Protein AF-A0A439P1P8-F1 (afdb_monomer_lite)

Radius of gyration: 17.77 Å; chains: 1; bounding box: 44×25×59 Å

Secondary structure (DSSP, 8-state):
---------PPPPHHHHHHHHHHHHHHHHHHHHHHHHTSHHHHHHHHS-HHHHHHHHHHHHHHHHHHHHHH-SS---SHHHHHHHHHHHHHHHHHHHHHHHHHTTSS-TTS-HHHHHHHHHHH-

Foldseek 3Di:
DDDDPPPPPDDDDPVRVVVVLVVLLVVLLVQLVVVVVVVVLLVVLQVDDVVVLVVLVVVQQVVQLVVCPPDNPDPDPDSVVSSVSSVSSLVSNLVSQLVVCVVVVVDDPPDDVSSSCSSSSSSD

Structure (mmCIF, N/CA/C/O backbone):
data_AF-A0A439P1P8-F1
#
_entry.id   AF-A0A439P1P8-F1
#
loop_
_atom_site.group_PDB
_atom_site.id
_atom_site.type_symbol
_atom_site.label_atom_id
_atom_site.label_alt_id
_atom_site.label_comp_id
_atom_site.label_asym_id
_atom_site.label_entity_id
_atom_site.label_seq_id
_atom_site.pdbx_PDB_ins_code
_atom_site.Cartn_x
_atom_site.Cartn_y
_atom_site.Cartn_z
_atom_site.occupancy
_atom_site.B_iso_or_equiv
_atom_site.auth_seq_id
_atom_site.auth_comp_id
_atom_site.auth_asym_id
_atom_site.auth_atom_id
_atom_site.pdbx_PDB_model_num
ATOM 1 N N . MET A 1 1 ? -26.793 -2.497 43.001 1.00 47.56 1 MET A N 1
ATOM 2 C CA . MET A 1 1 ? -26.999 -1.974 41.634 1.00 47.56 1 MET A CA 1
ATOM 3 C C . MET A 1 1 ? -25.840 -1.028 41.347 1.00 47.56 1 MET A C 1
ATOM 5 O O . MET A 1 1 ? -25.868 0.098 41.819 1.00 47.56 1 MET A O 1
ATOM 9 N N . ALA A 1 2 ? -24.750 -1.529 40.758 1.00 51.78 2 ALA A N 1
ATOM 10 C CA . ALA A 1 2 ? -23.565 -0.716 40.474 1.00 51.78 2 ALA A CA 1
ATOM 11 C C . ALA A 1 2 ? -23.816 0.122 39.206 1.00 51.78 2 ALA A C 1
ATOM 13 O O . ALA A 1 2 ? -24.395 -0.417 38.260 1.00 51.78 2 ALA A O 1
ATOM 14 N N . PRO A 1 3 ? -23.440 1.411 39.179 1.00 55.59 3 PRO A N 1
ATOM 15 C CA . PRO A 1 3 ? -23.626 2.249 38.005 1.00 55.59 3 PRO A CA 1
ATOM 16 C C . PRO A 1 3 ? -22.756 1.721 36.862 1.00 55.59 3 PRO A C 1
ATOM 18 O O . PRO A 1 3 ? -21.544 1.568 36.998 1.00 55.59 3 PRO A O 1
ATOM 21 N N . THR A 1 4 ? -23.394 1.412 35.738 1.00 56.06 4 THR A N 1
ATOM 22 C CA . THR A 1 4 ? -22.731 1.028 34.494 1.00 56.06 4 THR A CA 1
ATOM 23 C C . THR A 1 4 ? -21.981 2.248 33.963 1.00 56.06 4 THR A C 1
ATOM 25 O O . THR A 1 4 ? -22.566 3.094 33.289 1.00 56.06 4 THR A O 1
ATOM 28 N N . GLU A 1 5 ? -20.696 2.378 34.299 1.00 56.25 5 GLU A N 1
ATOM 29 C CA . GLU A 1 5 ? -19.809 3.342 33.652 1.00 56.25 5 GLU A CA 1
ATOM 30 C C . GLU A 1 5 ? -19.797 3.046 32.151 1.00 56.25 5 GLU A C 1
ATOM 32 O O . GLU A 1 5 ? -19.261 2.039 31.681 1.00 56.25 5 GLU A O 1
ATOM 37 N N . ILE A 1 6 ? -20.426 3.928 31.379 1.00 58.53 6 ILE A N 1
ATOM 38 C CA . ILE A 1 6 ? -20.286 3.953 29.931 1.00 58.53 6 ILE A CA 1
ATOM 39 C C . ILE A 1 6 ? -18.838 4.370 29.674 1.00 58.53 6 ILE A C 1
ATOM 41 O O . ILE A 1 6 ? -18.511 5.555 29.677 1.00 58.53 6 ILE A O 1
ATOM 45 N N . ILE A 1 7 ? -17.949 3.390 29.501 1.00 58.94 7 ILE A N 1
ATOM 46 C CA . ILE A 1 7 ? -16.564 3.631 29.096 1.00 58.94 7 ILE A CA 1
ATOM 47 C C . ILE A 1 7 ? -16.606 4.199 27.675 1.00 58.94 7 ILE A C 1
ATOM 49 O O . ILE A 1 7 ? -16.592 3.469 26.681 1.00 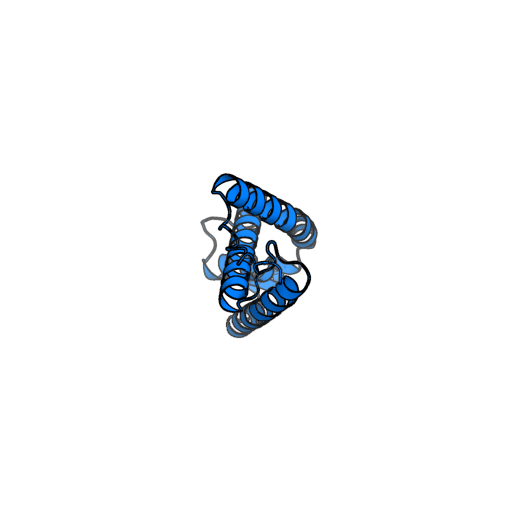58.94 7 ILE A O 1
ATOM 53 N N . VAL A 1 8 ? -16.669 5.525 27.569 1.00 57.84 8 VAL A N 1
ATOM 54 C CA . VAL A 1 8 ? -16.448 6.250 26.318 1.00 57.84 8 VAL A CA 1
ATOM 55 C C . VAL A 1 8 ? -14.977 6.046 25.960 1.00 57.84 8 VAL A C 1
ATOM 57 O O . VAL A 1 8 ? -14.093 6.731 26.474 1.00 57.84 8 VAL A O 1
ATOM 60 N N . ARG A 1 9 ? -14.685 5.039 25.124 1.00 60.06 9 ARG A N 1
ATOM 61 C CA . ARG A 1 9 ? -13.315 4.765 24.671 1.00 60.06 9 ARG A CA 1
ATOM 62 C C . ARG A 1 9 ? -12.779 5.989 23.934 1.00 60.06 9 ARG A C 1
ATOM 64 O O . ARG A 1 9 ? -13.245 6.329 22.849 1.00 60.06 9 ARG A O 1
ATOM 71 N N . ARG A 1 10 ? -11.778 6.639 24.526 1.00 64.94 10 ARG A N 1
ATOM 72 C CA . ARG A 1 10 ? -11.089 7.789 23.938 1.00 64.94 10 ARG A CA 1
ATOM 73 C C . ARG A 1 10 ? -10.405 7.371 22.626 1.00 64.94 10 ARG A C 1
ATOM 75 O O . ARG A 1 10 ? -9.825 6.287 22.527 1.00 64.94 10 ARG A O 1
ATOM 82 N N . GLY A 1 11 ? -10.480 8.230 21.607 1.00 67.81 11 GLY A N 1
ATOM 83 C CA . GLY A 1 11 ? -9.677 8.103 20.386 1.00 67.81 11 GLY A CA 1
ATOM 84 C C . GLY A 1 11 ? -8.171 8.064 20.703 1.00 67.81 11 GLY A C 1
ATOM 85 O O . GLY A 1 11 ? -7.781 8.404 21.821 1.00 67.81 11 GLY A O 1
ATOM 86 N N . PRO A 1 12 ? -7.315 7.615 19.767 1.00 69.88 12 PRO A N 1
ATOM 87 C CA . PRO A 1 12 ? -5.880 7.537 20.018 1.00 69.88 12 PRO A CA 1
ATOM 88 C C . PRO A 1 12 ? -5.350 8.953 20.169 1.00 69.88 12 PRO A C 1
ATOM 90 O O . PRO A 1 12 ? -5.773 9.862 19.452 1.00 69.88 12 PRO A O 1
ATOM 93 N N . THR A 1 13 ? -4.394 9.146 21.065 1.00 86.75 13 THR A N 1
ATOM 94 C CA . THR A 1 13 ? -3.598 10.371 21.037 1.00 86.75 13 THR A CA 1
ATOM 95 C C . THR A 1 13 ? -2.794 10.426 19.730 1.00 86.75 13 THR A C 1
ATOM 97 O O . THR A 1 13 ? -2.435 9.377 19.182 1.00 86.75 13 THR A O 1
ATOM 100 N N . PRO A 1 14 ? -2.440 11.625 19.228 1.00 86.56 14 PRO A N 1
ATOM 101 C CA . PRO A 1 14 ? -1.603 11.748 18.034 1.00 86.56 14 PRO A CA 1
ATOM 102 C C . PRO A 1 14 ? -0.305 10.937 18.141 1.00 86.56 14 PRO A C 1
ATOM 104 O O . PRO A 1 14 ? 0.111 10.289 17.186 1.00 86.56 14 PRO A O 1
ATOM 107 N N . ARG A 1 15 ? 0.301 10.898 19.334 1.00 89.31 15 ARG A N 1
ATOM 108 C CA . ARG A 1 15 ? 1.516 10.121 19.604 1.00 89.31 15 ARG A CA 1
ATOM 109 C C . ARG A 1 15 ? 1.299 8.615 19.439 1.00 89.31 15 ARG A C 1
ATOM 111 O O . ARG A 1 15 ? 2.117 7.954 18.808 1.00 89.31 15 ARG A O 1
ATOM 118 N N . GLU A 1 16 ? 0.221 8.068 19.997 1.00 85.38 16 GLU A N 1
ATOM 119 C CA . GLU A 1 16 ? -0.106 6.640 19.856 1.00 85.38 16 GLU A CA 1
ATOM 120 C C . GLU A 1 16 ? -0.390 6.266 18.403 1.00 85.38 16 GLU A C 1
ATOM 122 O O . GLU A 1 16 ? 0.033 5.202 17.956 1.00 85.38 16 GLU A O 1
ATOM 127 N N . PHE A 1 17 ? -1.054 7.155 17.658 1.00 83.88 17 PHE A N 1
ATOM 128 C CA . PHE A 1 17 ? -1.297 6.963 16.233 1.00 83.88 17 PHE A CA 1
ATOM 129 C C . PHE A 1 17 ? 0.015 6.874 15.443 1.00 83.88 17 PHE A C 1
ATOM 131 O O . PHE A 1 17 ? 0.219 5.898 14.725 1.00 83.88 17 PHE A O 1
ATOM 138 N N . TRP A 1 18 ? 0.940 7.825 15.624 1.00 87.25 18 TRP A N 1
ATOM 139 C CA . TRP A 1 18 ? 2.238 7.810 14.933 1.00 87.25 18 TRP A CA 1
ATOM 140 C C . TRP A 1 18 ? 3.098 6.596 15.294 1.00 87.25 18 TRP A C 1
ATOM 142 O O . TRP A 1 18 ? 3.729 6.007 14.418 1.00 87.25 18 TRP A O 1
ATOM 152 N N . ILE A 1 19 ? 3.095 6.174 16.563 1.00 90.12 19 ILE A N 1
ATOM 153 C CA . ILE A 1 19 ? 3.788 4.947 16.987 1.00 90.12 19 ILE A CA 1
ATOM 154 C C . ILE A 1 19 ? 3.155 3.717 16.323 1.00 90.12 19 ILE A C 1
ATOM 156 O O . ILE A 1 19 ? 3.875 2.839 15.844 1.00 90.12 19 ILE A O 1
ATOM 160 N N . GLY A 1 20 ? 1.821 3.649 16.272 1.00 87.06 20 GLY A N 1
ATOM 161 C CA . GLY A 1 20 ? 1.096 2.588 15.573 1.00 87.06 20 GLY A CA 1
ATOM 162 C C . GLY A 1 20 ? 1.437 2.542 14.084 1.00 87.06 20 GLY A C 1
ATOM 163 O O . GLY A 1 20 ? 1.745 1.473 13.562 1.00 87.06 20 GLY A O 1
ATOM 164 N N . LEU A 1 21 ? 1.481 3.706 13.434 1.00 88.00 21 LEU A N 1
ATOM 165 C CA . LEU A 1 21 ? 1.847 3.845 12.027 1.00 88.00 21 LEU A CA 1
ATOM 166 C C . LEU A 1 21 ? 3.282 3.374 11.760 1.00 88.00 21 LEU A C 1
ATOM 168 O O . LEU A 1 21 ? 3.511 2.602 10.833 1.00 88.00 21 LEU A O 1
ATOM 172 N N . GLY A 1 22 ? 4.238 3.772 12.605 1.00 91.44 22 GLY A N 1
ATOM 173 C CA . GLY A 1 22 ? 5.629 3.325 12.497 1.00 91.44 22 GLY A CA 1
ATOM 174 C C . GLY A 1 22 ? 5.774 1.809 12.656 1.00 91.44 22 GLY A C 1
ATOM 175 O O . GLY A 1 22 ? 6.513 1.172 11.907 1.00 91.44 22 GLY A O 1
ATOM 176 N N . ARG A 1 23 ? 5.017 1.202 13.579 1.00 90.38 23 ARG A N 1
ATOM 177 C CA . ARG A 1 23 ? 4.978 -0.261 13.748 1.00 90.38 23 ARG A CA 1
ATOM 178 C C . ARG A 1 23 ? 4.355 -0.965 12.545 1.00 90.38 23 ARG A C 1
ATOM 180 O O . ARG A 1 23 ? 4.867 -2.002 12.138 1.00 90.38 23 ARG A O 1
ATOM 187 N N . ALA A 1 24 ? 3.283 -0.409 11.981 1.00 89.00 24 ALA A N 1
ATOM 188 C CA . ALA A 1 24 ? 2.658 -0.938 10.772 1.00 89.00 24 ALA A CA 1
ATOM 189 C C . ALA A 1 24 ? 3.634 -0.902 9.587 1.00 89.00 24 ALA A C 1
ATOM 191 O O . ALA A 1 24 ? 3.784 -1.898 8.888 1.00 89.00 24 ALA A O 1
ATOM 192 N N . PHE A 1 25 ? 4.355 0.208 9.418 1.00 90.50 25 PHE A N 1
ATOM 193 C CA . PHE A 1 25 ? 5.366 0.360 8.374 1.00 90.50 25 PHE A CA 1
ATOM 194 C C . PHE A 1 25 ? 6.527 -0.627 8.544 1.00 90.50 25 PHE A C 1
ATOM 196 O O . PHE A 1 25 ? 6.889 -1.321 7.598 1.00 90.50 25 PHE A O 1
ATOM 203 N N . ALA A 1 26 ? 7.067 -0.758 9.759 1.00 91.81 26 ALA A N 1
ATOM 204 C CA . ALA A 1 26 ? 8.117 -1.734 10.049 1.00 91.81 26 ALA A CA 1
ATOM 205 C C . ALA A 1 26 ? 7.650 -3.177 9.793 1.00 91.81 26 ALA A C 1
ATOM 207 O O . ALA A 1 26 ? 8.380 -3.963 9.195 1.00 91.81 26 ALA A O 1
ATOM 208 N N . GLY A 1 27 ? 6.419 -3.513 10.193 1.00 90.06 27 GLY A N 1
ATOM 209 C CA . GLY A 1 27 ? 5.808 -4.807 9.895 1.00 90.06 27 GLY A CA 1
ATOM 210 C C . GLY A 1 27 ? 5.680 -5.053 8.392 1.00 90.06 27 GLY A C 1
ATOM 211 O O . GLY A 1 27 ? 6.080 -6.111 7.917 1.00 90.06 27 GLY A O 1
ATOM 212 N N . ALA A 1 28 ? 5.202 -4.060 7.637 1.00 90.62 28 ALA A N 1
ATOM 213 C CA . ALA A 1 28 ? 5.109 -4.142 6.182 1.00 90.62 28 ALA A CA 1
ATOM 214 C C . ALA A 1 28 ? 6.481 -4.405 5.543 1.00 90.62 28 ALA A C 1
ATOM 216 O O . ALA A 1 28 ? 6.589 -5.278 4.690 1.00 90.62 28 ALA A O 1
ATOM 217 N N . LEU A 1 29 ? 7.544 -3.733 5.999 1.00 90.62 29 LEU A N 1
ATOM 218 C CA . LEU A 1 29 ? 8.904 -3.960 5.498 1.00 90.62 29 LEU A CA 1
ATOM 219 C C . LEU A 1 29 ? 9.419 -5.381 5.761 1.00 90.62 29 LEU A C 1
ATOM 221 O O . LEU A 1 29 ? 10.047 -5.962 4.877 1.00 90.62 29 LEU A O 1
ATOM 225 N N . ILE A 1 30 ? 9.136 -5.952 6.938 1.00 91.00 30 ILE A N 1
ATOM 226 C CA . ILE A 1 30 ? 9.559 -7.320 7.289 1.00 91.00 30 ILE A CA 1
ATOM 227 C C . ILE A 1 30 ? 9.005 -8.346 6.292 1.00 91.00 30 ILE A C 1
ATOM 229 O O . ILE A 1 30 ? 9.696 -9.311 5.978 1.00 91.00 30 ILE A O 1
ATOM 233 N N . PHE A 1 31 ? 7.794 -8.135 5.771 1.00 84.62 31 PHE A N 1
ATOM 234 C CA . PHE A 1 31 ? 7.202 -9.012 4.756 1.00 84.62 31 PHE A CA 1
ATOM 235 C C . PHE A 1 31 ? 7.553 -8.596 3.325 1.00 84.62 31 PHE A C 1
ATOM 237 O O . PHE A 1 31 ? 7.789 -9.456 2.478 1.00 84.62 31 PHE A O 1
ATOM 244 N N . ALA A 1 32 ? 7.625 -7.294 3.048 1.00 85.94 32 ALA A N 1
ATOM 245 C CA . ALA A 1 32 ? 7.865 -6.781 1.706 1.00 85.94 32 ALA A CA 1
ATOM 246 C C . ALA A 1 32 ? 9.286 -7.073 1.215 1.00 85.94 32 ALA A C 1
ATOM 248 O O . ALA A 1 32 ? 9.456 -7.456 0.063 1.00 85.94 32 ALA A O 1
ATOM 249 N N . VAL A 1 33 ? 10.307 -6.940 2.070 1.00 87.69 33 VAL A N 1
ATOM 250 C CA . VAL A 1 33 ? 11.710 -7.128 1.659 1.00 87.69 33 VAL A CA 1
ATOM 251 C C . VAL A 1 33 ? 12.003 -8.570 1.219 1.00 87.69 33 VAL A C 1
ATOM 253 O O . VAL A 1 33 ? 12.559 -8.742 0.139 1.00 87.69 33 VAL A O 1
ATOM 256 N N . PRO A 1 34 ? 11.610 -9.630 1.949 1.00 86.56 34 PRO A N 1
ATOM 257 C CA . PRO A 1 34 ? 11.799 -10.997 1.463 1.00 86.56 34 PRO A CA 1
ATOM 258 C C . PRO A 1 34 ? 11.070 -11.270 0.143 1.00 86.56 34 PRO A C 1
ATOM 260 O O . PRO A 1 34 ? 11.634 -11.899 -0.745 1.00 86.56 34 PRO A O 1
ATOM 263 N N . VAL A 1 35 ? 9.839 -10.766 -0.006 1.00 85.50 35 VAL A N 1
ATOM 264 C CA . VAL A 1 35 ? 9.047 -10.920 -1.239 1.00 85.50 35 VAL A CA 1
ATOM 265 C C . VAL A 1 35 ? 9.684 -10.168 -2.408 1.00 85.50 35 VAL A C 1
ATOM 267 O O . VAL A 1 35 ? 9.701 -10.671 -3.525 1.00 85.50 35 VAL A O 1
ATOM 270 N N . LEU A 1 36 ? 10.269 -8.998 -2.158 1.00 86.25 36 LEU A N 1
ATOM 271 C CA . LEU A 1 36 ? 11.028 -8.247 -3.153 1.00 86.25 36 LEU A CA 1
ATOM 272 C C . LEU A 1 36 ? 12.183 -9.073 -3.730 1.00 86.25 36 LEU A C 1
ATOM 274 O O . LEU A 1 36 ? 12.409 -9.075 -4.942 1.00 86.25 36 LEU A O 1
ATOM 278 N N . MET A 1 37 ? 12.914 -9.763 -2.848 1.00 84.44 37 MET A N 1
ATOM 279 C CA . MET A 1 37 ? 14.112 -10.524 -3.205 1.00 84.44 37 MET A CA 1
ATOM 280 C C . MET A 1 37 ? 13.814 -11.737 -4.086 1.00 84.44 37 MET A C 1
ATOM 282 O O . MET A 1 37 ? 14.732 -12.250 -4.720 1.00 84.44 37 MET A O 1
ATOM 286 N N . THR A 1 38 ? 12.560 -12.196 -4.157 1.00 88.50 38 THR A N 1
ATOM 287 C CA . THR A 1 38 ? 12.209 -13.337 -5.009 1.00 88.50 38 THR A CA 1
ATOM 288 C C . THR A 1 38 ? 12.032 -12.965 -6.474 1.00 88.50 38 THR A C 1
ATOM 290 O O . THR A 1 38 ? 11.961 -13.871 -7.290 1.00 88.50 38 THR A O 1
ATOM 293 N N . MET A 1 39 ? 11.986 -11.675 -6.834 1.00 82.62 39 MET A N 1
ATOM 294 C CA . MET A 1 39 ? 11.752 -11.168 -8.202 1.00 82.62 39 MET A CA 1
ATOM 295 C C . MET A 1 39 ? 10.356 -11.469 -8.781 1.00 82.62 39 MET A C 1
ATOM 297 O O . MET A 1 39 ? 9.810 -10.654 -9.523 1.00 82.62 39 MET A O 1
ATOM 301 N N . GLU A 1 40 ? 9.746 -12.593 -8.407 1.00 83.62 40 GLU A N 1
ATOM 302 C CA . GLU A 1 40 ? 8.477 -13.097 -8.937 1.00 83.62 40 GLU A CA 1
ATOM 303 C C . GLU A 1 40 ? 7.322 -12.108 -8.755 1.00 83.62 40 GLU A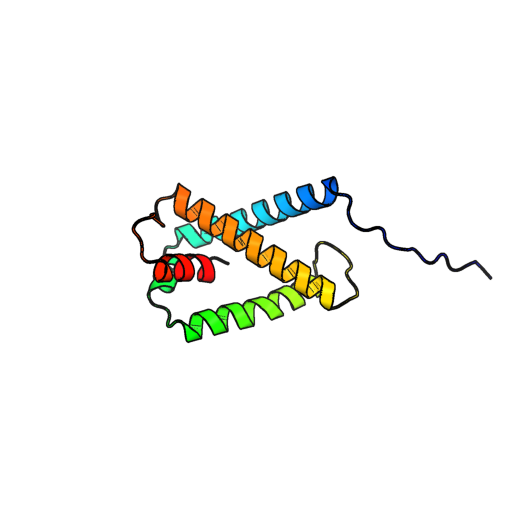 C 1
ATOM 305 O O . GLU A 1 40 ? 6.584 -11.817 -9.695 1.00 83.62 40 GLU A O 1
ATOM 310 N N . ALA A 1 41 ? 7.176 -11.542 -7.554 1.00 81.06 41 ALA A N 1
ATOM 311 C CA . ALA A 1 41 ? 6.039 -10.687 -7.219 1.00 81.06 41 ALA A CA 1
ATOM 312 C C . ALA A 1 41 ? 6.006 -9.408 -8.070 1.00 81.06 41 ALA A C 1
ATOM 314 O O . ALA A 1 41 ? 4.985 -9.062 -8.669 1.00 81.06 41 ALA A O 1
ATOM 315 N N . TRP A 1 42 ? 7.135 -8.714 -8.188 1.00 81.50 42 TRP A N 1
ATOM 316 C CA . TRP A 1 42 ? 7.178 -7.469 -8.946 1.00 81.50 42 TRP A CA 1
ATOM 317 C C . TRP A 1 42 ? 7.301 -7.697 -10.458 1.00 81.50 42 TRP A C 1
ATOM 319 O O . TRP A 1 42 ? 6.782 -6.891 -11.231 1.00 81.50 42 TRP A O 1
ATOM 329 N N . ALA A 1 43 ? 7.896 -8.805 -10.911 1.00 80.94 43 ALA A N 1
ATOM 330 C CA . ALA A 1 43 ? 7.902 -9.167 -12.332 1.00 80.94 43 ALA A CA 1
ATOM 331 C C . ALA A 1 43 ? 6.487 -9.514 -12.840 1.00 80.94 43 ALA A C 1
ATOM 333 O O . ALA A 1 43 ? 6.096 -9.121 -13.949 1.00 80.94 43 ALA A O 1
ATOM 334 N N . LEU A 1 44 ? 5.682 -10.186 -12.006 1.00 78.94 44 LEU A N 1
ATOM 335 C CA . LEU A 1 44 ? 4.267 -10.461 -12.276 1.00 78.94 44 LEU A CA 1
ATOM 336 C C . LEU A 1 44 ? 3.433 -9.179 -12.375 1.00 78.94 44 LEU A C 1
ATOM 338 O O . LEU A 1 44 ? 2.531 -9.103 -13.212 1.00 78.94 44 LEU A O 1
ATOM 342 N N . GLY A 1 45 ? 3.763 -8.151 -11.587 1.00 73.50 45 GLY A N 1
ATOM 343 C CA . GLY A 1 45 ? 3.085 -6.851 -11.612 1.00 73.50 45 GLY A CA 1
ATOM 344 C C . GLY A 1 45 ? 3.042 -6.189 -12.996 1.00 73.50 45 GLY A C 1
ATOM 345 O O . GLY A 1 45 ? 2.063 -5.521 -13.324 1.00 73.50 45 GLY A O 1
ATOM 346 N N . PHE A 1 46 ? 4.045 -6.425 -13.848 1.00 71.25 46 PHE A N 1
ATOM 347 C CA . PHE A 1 46 ? 4.066 -5.921 -15.227 1.00 71.25 46 PHE A CA 1
ATOM 348 C C . PHE A 1 46 ? 3.140 -6.708 -16.176 1.00 71.25 46 PHE A C 1
ATOM 350 O O . PHE A 1 46 ? 2.455 -6.125 -17.027 1.00 71.25 46 PHE A O 1
ATOM 357 N N . HIS A 1 47 ? 3.099 -8.032 -16.009 1.00 76.44 47 HIS A N 1
ATOM 358 C CA . HIS A 1 47 ? 2.414 -8.965 -16.909 1.00 76.44 47 HIS A CA 1
ATOM 359 C C . HIS A 1 47 ? 0.923 -9.142 -16.593 1.00 76.44 47 HIS A C 1
ATOM 361 O O . HIS A 1 47 ? 0.160 -9.642 -17.424 1.00 76.44 47 HIS A O 1
ATOM 367 N N . LEU A 1 48 ? 0.479 -8.741 -15.400 1.00 76.94 48 LEU A N 1
ATOM 368 C CA . LEU A 1 48 ? -0.911 -8.896 -14.993 1.00 76.94 48 LEU A CA 1
ATOM 369 C C . LEU A 1 48 ? -1.853 -7.960 -15.767 1.00 76.94 48 LEU A C 1
ATOM 371 O O . LEU A 1 48 ? -1.641 -6.753 -15.913 1.00 76.94 48 LEU A O 1
ATOM 375 N N . HIS A 1 49 ? -2.956 -8.538 -16.245 1.00 82.88 49 HIS A N 1
ATOM 376 C CA . HIS A 1 49 ? -4.043 -7.782 -16.855 1.00 82.88 49 HIS A CA 1
ATOM 377 C C . HIS A 1 49 ? -4.689 -6.848 -15.808 1.00 82.88 49 HIS A C 1
ATOM 379 O O . HIS A 1 49 ? -4.968 -7.316 -14.699 1.00 82.88 49 HIS A O 1
ATOM 385 N N . PRO A 1 50 ? -5.008 -5.577 -16.130 1.00 80.38 50 PRO A N 1
ATOM 386 C CA . PRO A 1 50 ? -5.518 -4.600 -15.157 1.00 80.38 50 PRO A CA 1
ATOM 387 C C . PRO A 1 50 ? -6.748 -5.074 -14.374 1.00 80.38 50 PRO A C 1
ATOM 389 O O . PRO A 1 50 ? -6.857 -4.828 -13.178 1.00 80.38 50 PRO A O 1
ATOM 392 N N . LEU A 1 51 ? -7.644 -5.824 -15.025 1.00 84.69 51 LEU A N 1
ATOM 393 C CA . LEU A 1 51 ? -8.826 -6.400 -14.376 1.00 84.69 51 LEU A CA 1
ATOM 394 C C . LEU A 1 51 ? -8.460 -7.402 -13.267 1.00 84.69 51 LEU A C 1
ATOM 396 O O . LEU A 1 51 ? -9.114 -7.448 -12.231 1.00 84.69 51 LEU A O 1
ATOM 400 N N . ARG A 1 52 ? -7.405 -8.201 -13.474 1.00 85.50 52 ARG A N 1
ATOM 401 C CA . ARG A 1 52 ? -6.934 -9.175 -12.480 1.00 85.50 52 ARG A CA 1
ATOM 402 C C . ARG A 1 52 ? -6.282 -8.471 -11.299 1.00 85.50 52 ARG A C 1
ATOM 404 O O . ARG A 1 52 ? -6.498 -8.888 -10.171 1.00 85.50 52 ARG A O 1
ATOM 411 N N . LEU A 1 53 ? -5.552 -7.385 -11.555 1.00 83.94 53 LEU A N 1
ATOM 412 C CA . LEU A 1 53 ? -4.975 -6.549 -10.503 1.00 83.94 53 LEU A CA 1
ATOM 413 C C . LEU A 1 53 ? -6.065 -5.863 -9.667 1.00 83.94 53 LEU A C 1
ATOM 415 O O . LEU A 1 53 ? -6.004 -5.867 -8.441 1.00 83.94 53 LEU A O 1
ATOM 419 N N . ALA A 1 54 ? -7.099 -5.330 -10.324 1.00 84.06 54 ALA A N 1
ATOM 420 C CA . ALA A 1 54 ? -8.249 -4.746 -9.642 1.00 84.06 54 ALA A CA 1
ATOM 421 C C . ALA A 1 54 ? -8.986 -5.790 -8.789 1.00 84.06 54 ALA A C 1
ATOM 423 O O . ALA A 1 54 ? -9.328 -5.508 -7.644 1.00 84.06 54 ALA A O 1
ATOM 424 N N . LEU A 1 55 ? -9.179 -7.006 -9.314 1.00 88.81 55 LEU A N 1
ATOM 425 C CA . LEU A 1 55 ? -9.775 -8.110 -8.564 1.00 88.81 55 LEU A CA 1
ATOM 426 C C . LEU A 1 55 ? -8.900 -8.532 -7.376 1.00 88.81 55 LEU A C 1
ATOM 428 O O . LEU A 1 55 ? -9.430 -8.753 -6.294 1.00 88.81 55 LEU A O 1
ATOM 432 N N . PHE A 1 56 ? -7.580 -8.609 -7.562 1.00 86.62 56 PHE A N 1
ATOM 433 C CA . PHE A 1 56 ? -6.629 -8.915 -6.494 1.00 86.62 56 PHE A CA 1
ATOM 434 C C . PHE A 1 56 ? -6.777 -7.922 -5.337 1.00 86.62 56 PHE A C 1
ATOM 436 O O . PHE A 1 56 ? -7.083 -8.331 -4.222 1.00 86.62 56 PHE A O 1
ATOM 443 N N . LEU A 1 57 ? -6.715 -6.616 -5.619 1.00 85.00 57 LEU A N 1
ATOM 444 C CA . LEU A 1 57 ? -6.924 -5.573 -4.608 1.00 85.00 57 LEU A CA 1
ATOM 445 C C . LEU A 1 57 ? -8.326 -5.637 -3.978 1.00 85.00 57 LEU A C 1
ATOM 447 O O . LEU A 1 57 ? -8.474 -5.466 -2.765 1.00 85.00 57 LEU A O 1
ATOM 451 N N . ALA A 1 58 ? -9.354 -5.920 -4.784 1.00 88.00 58 ALA A N 1
ATOM 452 C CA . ALA A 1 58 ? -10.728 -6.068 -4.310 1.00 88.00 58 ALA A CA 1
ATOM 453 C C . ALA A 1 58 ? -10.917 -7.272 -3.374 1.00 88.00 58 ALA A C 1
ATOM 455 O O . ALA A 1 58 ? -11.823 -7.235 -2.547 1.00 88.00 58 ALA A O 1
ATOM 456 N N . VAL A 1 59 ? -10.080 -8.310 -3.475 1.00 89.75 59 VAL A N 1
ATOM 457 C CA . VAL A 1 59 ? -10.060 -9.473 -2.569 1.00 89.75 59 VAL A CA 1
ATOM 458 C C . VAL A 1 59 ? -9.163 -9.222 -1.351 1.00 89.75 59 VAL A C 1
ATOM 460 O O . VAL A 1 59 ? -9.509 -9.625 -0.238 1.00 89.75 59 VAL A O 1
ATOM 463 N N . THR A 1 60 ? -8.059 -8.493 -1.516 1.00 85.62 60 THR A N 1
ATOM 464 C CA . THR A 1 60 ? -7.162 -8.102 -0.417 1.00 85.62 60 THR A CA 1
ATOM 465 C C . THR A 1 60 ? -7.889 -7.252 0.628 1.00 85.62 60 THR A C 1
ATOM 467 O O . THR A 1 60 ? -7.760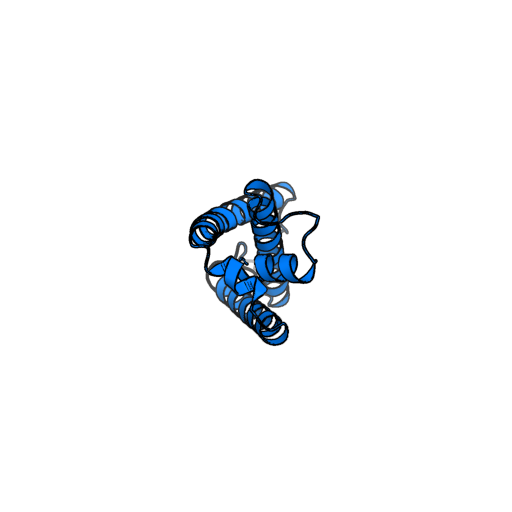 -7.497 1.828 1.00 85.62 60 THR A O 1
ATOM 470 N N . LEU A 1 61 ? -8.735 -6.311 0.195 1.00 85.12 61 LEU A N 1
ATOM 471 C CA . LEU A 1 61 ? -9.545 -5.466 1.083 1.00 85.12 61 LEU A CA 1
ATOM 472 C C . LEU A 1 61 ? -10.421 -6.250 2.089 1.00 85.12 61 LEU A C 1
ATOM 474 O O . LEU A 1 61 ? -10.253 -6.052 3.295 1.00 85.12 61 LEU A O 1
ATOM 478 N N . PRO A 1 62 ? -11.347 -7.137 1.673 1.00 85.44 62 PRO A N 1
ATOM 479 C CA . PRO A 1 62 ? -12.164 -7.913 2.602 1.00 85.44 62 PRO A CA 1
ATOM 480 C C . PRO A 1 62 ? -11.322 -8.868 3.451 1.00 85.44 62 PRO A C 1
ATOM 482 O O . PRO A 1 62 ? -11.662 -9.088 4.613 1.00 85.44 62 PRO A O 1
ATOM 485 N N . MET A 1 63 ? -10.206 -9.383 2.923 1.00 85.81 63 MET A N 1
ATOM 486 C CA . MET A 1 63 ? -9.279 -10.207 3.698 1.00 85.81 63 MET A CA 1
ATOM 487 C C . MET A 1 63 ? -8.634 -9.419 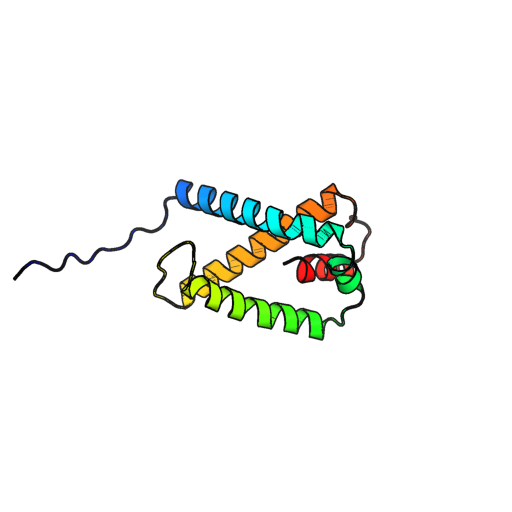4.847 1.00 85.81 63 MET A C 1
ATOM 489 O O . MET A 1 63 ? -8.620 -9.903 5.978 1.00 85.81 63 MET A O 1
ATOM 493 N N . LEU A 1 64 ? -8.194 -8.181 4.608 1.00 82.88 64 LEU A N 1
ATOM 494 C CA . LEU A 1 64 ? -7.687 -7.276 5.649 1.00 82.88 64 LEU A CA 1
ATOM 495 C C . LEU A 1 64 ? -8.764 -6.907 6.672 1.00 82.88 64 LEU A C 1
ATOM 497 O O . LEU A 1 64 ? -8.511 -6.933 7.877 1.00 82.88 64 LEU A O 1
ATOM 501 N N . VAL A 1 65 ? -9.982 -6.605 6.215 1.00 80.88 65 VAL A N 1
ATOM 502 C CA . VAL A 1 65 ? -11.119 -6.319 7.108 1.00 80.88 65 VAL A CA 1
ATOM 503 C C . VAL A 1 65 ? -11.432 -7.527 7.998 1.00 80.88 65 VAL A C 1
ATOM 505 O O . VAL A 1 65 ? -11.710 -7.360 9.191 1.00 80.88 65 VAL A O 1
ATOM 508 N N . LEU A 1 66 ? -11.353 -8.744 7.449 1.00 81.25 66 LEU A N 1
ATOM 509 C CA . LEU A 1 66 ? -11.519 -9.980 8.208 1.00 81.25 66 LEU A CA 1
ATOM 510 C C . LEU A 1 66 ? -10.358 -10.196 9.182 1.00 81.25 66 LEU A C 1
ATOM 512 O O . LEU A 1 66 ? -10.603 -10.536 10.335 1.00 81.25 66 LEU A O 1
ATOM 516 N N . LEU A 1 67 ? -9.114 -9.953 8.771 1.00 79.62 67 LEU A N 1
ATOM 517 C CA . LEU A 1 67 ? -7.940 -10.115 9.630 1.00 79.62 67 LEU A CA 1
ATOM 518 C C . LEU A 1 67 ? -7.964 -9.142 10.819 1.00 79.62 67 LEU A C 1
ATOM 520 O O . LEU A 1 67 ? -7.657 -9.527 11.950 1.00 79.62 67 LEU A O 1
ATOM 524 N N . HIS A 1 68 ? -8.444 -7.913 10.607 1.00 73.88 68 HIS A N 1
ATOM 525 C CA . HIS A 1 68 ? -8.667 -6.945 11.683 1.00 73.88 68 HIS A CA 1
ATOM 526 C C . HIS A 1 68 ? -9.687 -7.411 12.728 1.00 73.88 68 HIS A C 1
ATOM 528 O O . HIS A 1 68 ? -9.593 -6.997 13.883 1.00 73.88 68 HIS A O 1
ATOM 534 N N . LYS A 1 69 ? -10.611 -8.319 12.380 1.00 68.12 69 LYS A N 1
ATOM 535 C CA . LYS A 1 69 ? -11.503 -8.959 13.363 1.00 68.12 69 LYS A CA 1
ATOM 536 C C . LYS A 1 69 ? -10.724 -9.777 14.401 1.00 68.12 69 LYS A C 1
ATOM 538 O O . LYS A 1 69 ? -11.193 -9.892 15.530 1.00 68.12 69 LYS A O 1
ATOM 543 N N . TYR A 1 70 ? -9.573 -10.339 14.026 1.00 67.31 70 TYR A N 1
ATOM 544 C CA . TYR A 1 70 ? -8.790 -11.249 14.866 1.00 67.31 70 TYR A CA 1
ATOM 545 C C . TYR A 1 70 ? -7.567 -10.589 15.518 1.00 67.31 70 TYR A C 1
ATOM 547 O O . TYR A 1 70 ? -7.157 -11.031 16.587 1.00 67.31 70 TYR A O 1
ATOM 555 N N . GLY A 1 71 ? -6.999 -9.532 14.922 1.00 61.81 71 GLY A N 1
ATOM 556 C CA . GLY A 1 71 ? -5.735 -8.947 15.397 1.00 61.81 71 GLY A CA 1
ATOM 557 C C . GLY A 1 71 ? -5.551 -7.445 15.164 1.00 61.81 71 GLY A C 1
ATOM 558 O O . GLY A 1 71 ? -4.415 -6.984 15.119 1.00 61.81 71 GLY A O 1
ATOM 559 N N . GLY A 1 72 ? -6.627 -6.673 14.971 1.00 59.66 72 GLY A N 1
ATOM 560 C CA . GLY A 1 72 ? -6.520 -5.239 14.676 1.00 59.66 72 GLY A CA 1
ATOM 561 C C . GLY A 1 72 ? -5.925 -4.379 15.794 1.00 59.66 72 GLY A C 1
ATOM 562 O O . GLY A 1 72 ? -6.062 -4.675 16.979 1.00 59.66 72 GLY A O 1
ATOM 563 N N . PHE A 1 73 ? -5.302 -3.260 15.392 1.00 53.84 73 PHE A N 1
ATOM 564 C CA . PHE A 1 73 ? -4.648 -2.255 16.251 1.00 53.84 73 PHE A CA 1
ATOM 565 C C . PHE A 1 73 ? -5.558 -1.678 17.355 1.00 53.84 73 PHE A C 1
ATOM 567 O O . PHE A 1 73 ? -5.074 -1.060 18.306 1.00 53.84 73 PHE A O 1
ATOM 574 N N . ARG A 1 74 ? -6.877 -1.878 17.237 1.00 54.59 74 ARG A N 1
ATOM 575 C CA . ARG A 1 74 ? -7.923 -1.505 18.193 1.00 54.59 74 ARG A CA 1
ATOM 576 C C . ARG A 1 74 ? -8.967 -2.619 18.281 1.00 54.59 74 ARG A C 1
ATOM 578 O O . ARG A 1 74 ? -9.267 -3.279 17.294 1.00 54.59 74 ARG A O 1
ATOM 585 N N . GLN A 1 75 ? -9.602 -2.770 19.447 1.00 54.22 75 GLN A N 1
ATOM 586 C CA . GLN A 1 75 ? -10.883 -3.482 19.559 1.00 54.22 75 GLN A CA 1
ATOM 587 C C . GLN A 1 75 ? -11.986 -2.607 18.948 1.00 54.22 75 GLN A C 1
ATOM 589 O O . GLN A 1 75 ? -12.759 -1.962 19.658 1.00 54.22 75 GLN A O 1
ATOM 594 N N . THR A 1 76 ? -12.010 -2.513 17.621 1.00 55.66 76 THR A N 1
ATOM 595 C CA . THR A 1 76 ? -12.999 -1.730 16.881 1.00 55.66 76 THR A CA 1
ATOM 596 C C . THR A 1 76 ? -14.233 -2.587 16.622 1.00 55.66 76 THR A C 1
ATOM 598 O O . THR A 1 76 ? -14.189 -3.636 15.965 1.00 55.66 76 THR A O 1
ATOM 601 N N . VAL A 1 77 ? -15.348 -2.166 17.223 1.00 57.25 77 VAL A N 1
ATOM 602 C CA . VAL A 1 77 ? -16.632 -2.883 17.186 1.00 57.25 77 VAL A CA 1
ATOM 603 C C . VAL A 1 77 ? -17.389 -2.570 15.890 1.00 57.25 77 VAL A C 1
ATOM 605 O O . VAL A 1 77 ? -18.086 -3.432 15.361 1.00 57.25 77 VAL A O 1
ATOM 608 N N . ALA A 1 78 ? -17.204 -1.365 15.339 1.00 73.50 78 ALA A N 1
ATOM 609 C CA . ALA A 1 78 ? -17.884 -0.907 14.136 1.00 73.50 78 ALA A CA 1
ATOM 610 C C . ALA A 1 78 ? -17.156 -1.339 12.852 1.00 73.50 78 ALA A C 1
ATOM 612 O O . ALA A 1 78 ? -15.941 -1.192 12.714 1.00 73.50 78 ALA A O 1
ATOM 613 N N . LEU A 1 79 ? -17.926 -1.819 11.871 1.00 73.31 79 LEU A N 1
ATOM 614 C CA . LEU A 1 79 ? -17.419 -2.235 10.559 1.00 73.31 79 LEU A CA 1
ATOM 615 C C . LEU A 1 79 ? -16.704 -1.091 9.818 1.00 73.31 79 LEU A C 1
ATOM 617 O O . LEU A 1 79 ? -15.681 -1.320 9.180 1.00 73.31 79 LEU A O 1
ATOM 621 N N . ARG A 1 80 ? -17.210 0.143 9.944 1.00 76.38 80 ARG A N 1
ATOM 622 C CA . ARG A 1 80 ? -16.635 1.340 9.311 1.00 76.38 80 ARG A CA 1
ATOM 623 C C . ARG A 1 80 ? -15.187 1.583 9.731 1.00 76.38 80 ARG A C 1
ATOM 625 O O . ARG A 1 80 ? -14.357 1.893 8.884 1.00 76.38 80 ARG A O 1
ATOM 632 N N . ASP A 1 81 ? -14.885 1.414 11.013 1.00 77.19 81 ASP A N 1
ATOM 633 C CA . ASP A 1 81 ? -13.536 1.660 11.515 1.00 77.19 81 ASP A CA 1
ATOM 634 C C . ASP A 1 81 ? -12.567 0.570 11.040 1.00 77.19 81 ASP A C 1
ATOM 636 O O . ASP A 1 81 ? -11.439 0.874 10.676 1.00 77.19 81 ASP A O 1
ATOM 640 N N . ARG A 1 82 ? -13.028 -0.684 10.917 1.00 76.44 82 ARG A N 1
ATOM 641 C CA . ARG A 1 82 ?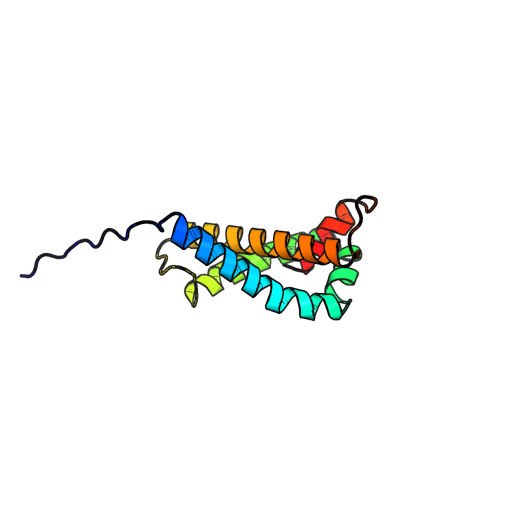 -12.219 -1.778 10.340 1.00 76.44 82 ARG A CA 1
ATOM 642 C C . ARG A 1 82 ? -11.890 -1.556 8.869 1.00 76.44 82 ARG A C 1
ATOM 644 O O . ARG A 1 82 ? -10.800 -1.914 8.429 1.00 76.44 82 ARG A O 1
ATOM 651 N N . ILE A 1 83 ? -12.833 -0.988 8.116 1.00 82.75 83 ILE A N 1
ATOM 652 C CA . ILE A 1 83 ? -12.615 -0.594 6.722 1.00 82.75 83 ILE A CA 1
ATOM 653 C C . ILE A 1 83 ? -11.569 0.524 6.665 1.00 82.75 83 ILE A C 1
ATOM 655 O O . ILE A 1 83 ? -10.613 0.412 5.903 1.00 82.75 83 ILE A O 1
ATOM 659 N N . ALA A 1 84 ? -11.704 1.563 7.495 1.00 83.56 84 ALA A N 1
ATOM 660 C CA . ALA A 1 84 ? -10.726 2.649 7.561 1.00 83.56 84 ALA A CA 1
ATOM 661 C C . ALA A 1 84 ? -9.320 2.137 7.926 1.00 83.56 84 ALA A C 1
ATOM 663 O O . ALA A 1 84 ? -8.356 2.470 7.239 1.00 83.56 84 ALA A O 1
ATOM 664 N N . ASP A 1 85 ? -9.213 1.266 8.933 1.00 81.44 85 ASP A N 1
ATOM 665 C CA . ASP A 1 85 ? -7.948 0.646 9.335 1.00 81.44 85 ASP A CA 1
ATOM 666 C C . ASP A 1 85 ? -7.341 -0.189 8.189 1.00 81.44 85 ASP A C 1
ATOM 668 O O . ASP A 1 85 ? -6.130 -0.150 7.971 1.00 81.44 85 ASP A O 1
ATOM 672 N N . ALA A 1 86 ? -8.159 -0.916 7.414 1.00 85.81 86 ALA A N 1
ATOM 673 C CA . ALA A 1 86 ? -7.693 -1.680 6.252 1.00 85.81 86 ALA A CA 1
ATOM 674 C C . ALA A 1 86 ? -7.139 -0.773 5.140 1.00 85.81 86 ALA A C 1
ATOM 676 O O . ALA A 1 86 ? -6.092 -1.076 4.569 1.00 85.81 86 ALA A O 1
ATOM 677 N N . PHE A 1 87 ? -7.784 0.367 4.868 1.00 88.31 87 PHE A N 1
ATOM 678 C CA . PHE A 1 87 ? -7.261 1.356 3.918 1.00 88.31 87 PHE A CA 1
ATOM 679 C C . PHE A 1 87 ? -5.941 1.971 4.388 1.00 88.31 87 PHE A C 1
ATOM 681 O O . PHE A 1 87 ? -5.026 2.129 3.581 1.00 88.31 87 PHE A O 1
ATOM 688 N N . VAL A 1 88 ? -5.815 2.283 5.683 1.00 88.00 88 VAL A N 1
ATOM 689 C CA . VAL A 1 88 ? -4.548 2.766 6.253 1.00 88.00 88 VAL A CA 1
ATOM 690 C C . VAL A 1 88 ? -3.455 1.710 6.093 1.00 88.00 88 VAL A C 1
ATOM 692 O O . VAL A 1 88 ? -2.354 2.049 5.671 1.00 88.00 88 VAL A O 1
ATOM 695 N N . ALA A 1 89 ? -3.753 0.437 6.361 1.00 87.62 89 ALA A N 1
ATOM 696 C CA . ALA A 1 89 ? -2.794 -0.653 6.188 1.00 87.62 89 ALA A CA 1
ATOM 697 C C . ALA A 1 89 ? -2.320 -0.789 4.730 1.00 87.62 89 ALA A C 1
ATOM 699 O O . ALA A 1 89 ? -1.116 -0.851 4.490 1.00 87.62 89 ALA A O 1
ATOM 700 N N . ILE A 1 90 ? -3.244 -0.750 3.761 1.00 89.31 90 ILE A N 1
ATOM 701 C CA . ILE A 1 90 ? -2.920 -0.769 2.322 1.00 89.31 90 ILE A CA 1
ATOM 702 C C . ILE A 1 90 ? -2.047 0.424 1.943 1.00 89.31 90 ILE A C 1
ATOM 704 O O . ILE A 1 90 ? -1.057 0.258 1.238 1.00 89.31 90 ILE A O 1
ATOM 708 N N . LEU A 1 91 ? -2.379 1.626 2.424 1.00 90.94 91 LEU A N 1
ATOM 709 C CA . LEU A 1 91 ? -1.595 2.826 2.139 1.00 90.94 91 LEU A CA 1
ATOM 710 C C . LEU A 1 91 ? -0.173 2.714 2.699 1.00 90.94 91 LEU A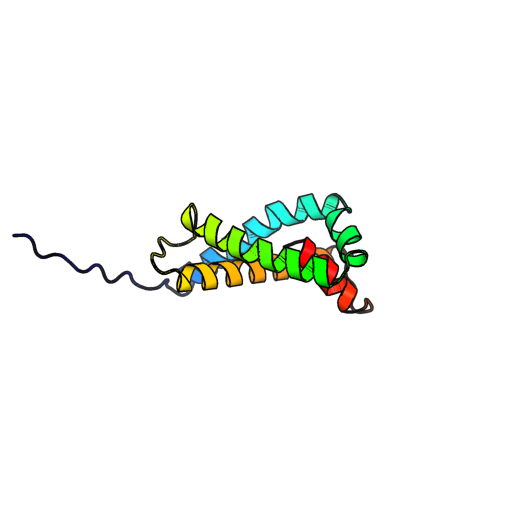 C 1
ATOM 712 O O . LEU A 1 91 ? 0.790 3.031 2.006 1.00 90.94 91 LEU A O 1
ATOM 716 N N . VAL A 1 92 ? -0.035 2.239 3.938 1.00 92.50 92 VAL A N 1
ATOM 717 C CA . VAL A 1 92 ? 1.267 2.025 4.585 1.00 92.50 92 VAL A CA 1
ATOM 718 C C . VAL A 1 92 ? 2.097 1.005 3.814 1.00 92.50 92 VAL A C 1
ATOM 720 O O . VAL A 1 92 ? 3.271 1.261 3.551 1.00 92.50 92 VAL A O 1
ATOM 723 N N . ALA A 1 93 ? 1.491 -0.115 3.419 1.00 90.75 93 ALA A N 1
ATOM 724 C CA . ALA A 1 93 ? 2.150 -1.136 2.614 1.00 90.75 93 ALA A CA 1
ATOM 725 C C . ALA A 1 93 ? 2.568 -0.588 1.241 1.00 90.75 93 ALA A C 1
ATOM 727 O O . ALA A 1 93 ? 3.702 -0.801 0.823 1.00 90.75 93 ALA A O 1
ATOM 728 N N . ALA A 1 94 ? 1.706 0.188 0.576 1.00 91.50 94 ALA A N 1
ATOM 729 C CA . ALA A 1 94 ? 2.003 0.783 -0.725 1.00 91.50 94 ALA A CA 1
ATOM 730 C C . ALA A 1 94 ? 3.164 1.783 -0.645 1.00 91.50 94 ALA A C 1
ATOM 732 O O . ALA A 1 94 ? 4.052 1.768 -1.497 1.00 91.50 94 ALA A O 1
ATOM 733 N N . VAL A 1 95 ? 3.193 2.623 0.396 1.00 93.38 95 VAL A N 1
ATOM 734 C CA . VAL A 1 95 ? 4.301 3.559 0.645 1.00 93.38 95 VAL A CA 1
ATOM 735 C C . VAL A 1 95 ? 5.591 2.805 0.966 1.00 93.38 95 VAL A C 1
ATOM 737 O O . VAL A 1 95 ? 6.643 3.165 0.442 1.00 93.38 95 VAL A O 1
ATOM 740 N N . ALA A 1 96 ? 5.525 1.745 1.777 1.00 92.31 96 ALA A N 1
ATOM 741 C CA . ALA A 1 96 ? 6.680 0.898 2.071 1.00 92.31 96 ALA A CA 1
ATOM 742 C C . ALA A 1 96 ? 7.230 0.235 0.799 1.00 92.31 96 ALA A C 1
ATOM 744 O O . ALA A 1 96 ? 8.426 0.329 0.531 1.00 92.31 96 ALA A O 1
ATOM 745 N N . ALA A 1 97 ? 6.358 -0.358 -0.019 1.00 91.19 97 ALA A N 1
ATOM 746 C CA . ALA A 1 97 ? 6.713 -0.965 -1.296 1.00 91.19 97 ALA A CA 1
ATOM 747 C C . ALA A 1 97 ? 7.349 0.051 -2.253 1.00 91.19 97 ALA A C 1
ATOM 749 O O . ALA A 1 97 ? 8.416 -0.208 -2.803 1.00 91.19 97 ALA A O 1
ATOM 750 N N . ALA A 1 98 ? 6.737 1.229 -2.413 1.00 91.19 98 ALA A N 1
ATOM 751 C CA . ALA A 1 98 ? 7.263 2.293 -3.265 1.00 91.19 98 ALA A CA 1
ATOM 752 C C . ALA A 1 98 ? 8.647 2.771 -2.800 1.00 91.19 98 ALA A C 1
ATOM 754 O O . ALA A 1 98 ? 9.560 2.887 -3.616 1.00 91.19 98 ALA A O 1
ATOM 755 N N . ALA A 1 99 ? 8.820 3.004 -1.494 1.00 91.94 99 ALA A N 1
ATOM 756 C CA . ALA A 1 99 ? 10.096 3.424 -0.921 1.00 91.94 99 ALA A CA 1
ATOM 757 C C . ALA A 1 99 ? 11.187 2.373 -1.156 1.00 91.94 99 ALA A C 1
ATOM 759 O O . ALA A 1 99 ? 12.281 2.707 -1.603 1.00 91.94 99 ALA A O 1
ATOM 760 N N . VAL A 1 100 ? 10.879 1.099 -0.910 1.00 91.00 100 VAL A N 1
ATOM 761 C CA . VAL A 1 100 ? 11.822 -0.002 -1.119 1.00 91.00 100 VAL A CA 1
ATOM 762 C C . VAL A 1 100 ? 12.165 -0.154 -2.603 1.00 91.00 100 VAL A C 1
ATOM 764 O O . VAL A 1 100 ? 13.344 -0.168 -2.944 1.00 91.00 100 VAL A O 1
ATOM 767 N N . PHE A 1 101 ? 11.183 -0.180 -3.510 1.00 91.19 101 PHE A N 1
ATOM 768 C CA . PHE A 1 101 ? 11.462 -0.255 -4.949 1.00 91.19 101 PHE A CA 1
ATOM 769 C C . PHE A 1 101 ? 12.324 0.905 -5.446 1.00 91.19 101 PHE A C 1
ATOM 771 O O . PHE A 1 101 ? 13.188 0.690 -6.295 1.00 91.19 101 PHE A O 1
ATOM 778 N N . PHE A 1 102 ? 12.102 2.110 -4.920 1.00 90.38 102 PHE A N 1
ATOM 779 C CA . PHE A 1 102 ? 12.898 3.280 -5.270 1.00 90.38 102 PHE A CA 1
ATOM 780 C C . PHE A 1 102 ? 14.339 3.164 -4.754 1.00 90.38 102 PHE A C 1
ATOM 782 O O . PHE A 1 102 ? 15.277 3.367 -5.519 1.00 90.38 102 PHE A O 1
ATOM 789 N N . ILE A 1 103 ? 14.531 2.767 -3.489 1.00 90.69 103 ILE A N 1
ATOM 790 C CA . ILE A 1 103 ? 15.863 2.591 -2.878 1.00 90.69 103 ILE A CA 1
ATOM 791 C C . ILE A 1 103 ? 16.684 1.526 -3.617 1.00 90.69 103 ILE A C 1
ATOM 793 O O . ILE A 1 103 ? 17.877 1.716 -3.839 1.00 90.69 103 ILE A O 1
ATOM 797 N N . PHE A 1 104 ? 16.053 0.419 -4.015 1.00 88.81 104 PHE A N 1
ATOM 798 C CA . PHE A 1 104 ? 16.711 -0.667 -4.749 1.00 88.81 104 PHE A CA 1
ATOM 799 C C . PHE A 1 104 ? 16.796 -0.426 -6.268 1.00 88.81 104 PHE A C 1
ATOM 801 O O . PHE A 1 104 ? 17.328 -1.270 -6.984 1.00 88.81 104 PHE A O 1
ATOM 808 N N . GLY A 1 105 ? 16.281 0.700 -6.778 1.00 87.19 105 GLY A N 1
ATOM 809 C CA . GLY A 1 105 ? 16.336 1.045 -8.204 1.00 87.19 105 GLY A CA 1
ATOM 810 C C . GLY A 1 105 ? 15.446 0.188 -9.115 1.00 87.19 105 GLY A C 1
ATOM 811 O O . GLY A 1 105 ? 15.648 0.167 -10.325 1.00 87.19 105 GLY A O 1
ATOM 812 N N . ILE A 1 106 ? 14.458 -0.519 -8.559 1.00 86.81 106 ILE A N 1
ATOM 813 C CA . ILE A 1 106 ? 13.516 -1.372 -9.312 1.00 86.81 106 ILE A CA 1
ATOM 814 C C . ILE A 1 106 ? 12.426 -0.537 -10.000 1.00 86.81 106 ILE A C 1
ATOM 816 O O . ILE A 1 106 ? 11.883 -0.940 -11.034 1.00 86.81 106 ILE A O 1
ATOM 820 N N . VAL A 1 107 ? 12.095 0.621 -9.424 1.00 88.56 107 VAL A N 1
ATOM 821 C CA . VAL A 1 107 ? 11.202 1.624 -10.013 1.00 88.56 107 VAL A CA 1
ATOM 822 C C . VAL A 1 107 ? 11.998 2.897 -10.265 1.00 88.56 107 VAL A C 1
ATOM 824 O O . VAL A 1 107 ? 12.581 3.460 -9.340 1.00 88.56 107 VAL A O 1
ATOM 827 N N . THR A 1 108 ? 11.983 3.369 -11.510 1.00 84.38 108 THR A N 1
ATOM 828 C CA . THR A 1 108 ? 12.589 4.641 -11.919 1.00 84.38 108 THR A CA 1
ATOM 829 C C . THR A 1 108 ? 11.513 5.627 -12.373 1.00 84.38 108 THR A C 1
ATOM 831 O O . THR A 1 108 ? 10.400 5.239 -12.727 1.00 84.38 108 THR A O 1
ATOM 834 N N . VAL A 1 109 ? 11.837 6.924 -12.363 1.00 83.50 109 VAL A N 1
ATOM 835 C CA . VAL A 1 109 ? 10.904 8.005 -12.752 1.00 83.50 109 VAL A CA 1
ATOM 836 C C . VAL A 1 109 ? 10.519 7.926 -14.237 1.00 83.50 109 VAL A C 1
ATOM 838 O O . VAL A 1 109 ? 9.464 8.404 -14.636 1.00 83.50 109 VAL A O 1
ATOM 841 N N . GLU A 1 110 ? 11.360 7.293 -15.052 1.00 87.50 110 GLU A N 1
ATOM 842 C CA . GLU A 1 110 ? 11.161 7.116 -16.493 1.00 87.50 110 GLU A CA 1
ATOM 843 C C . GLU A 1 110 ? 10.196 5.964 -16.824 1.00 87.50 110 GLU A C 1
ATOM 845 O O . GLU A 1 110 ? 9.737 5.852 -17.962 1.00 87.50 110 GLU A O 1
ATOM 850 N N . MET A 1 111 ? 9.873 5.102 -15.849 1.00 86.00 111 MET A N 1
ATOM 851 C CA . MET A 1 111 ? 8.970 3.974 -16.071 1.00 86.00 111 MET A CA 1
ATOM 852 C C . MET A 1 111 ? 7.521 4.432 -16.285 1.00 86.00 111 MET A C 1
ATOM 854 O O . MET A 1 111 ? 7.036 5.344 -15.608 1.00 86.00 111 MET A O 1
ATOM 858 N N . PRO A 1 112 ? 6.767 3.751 -17.168 1.00 88.75 112 PRO A N 1
ATOM 859 C CA . PRO A 1 112 ? 5.357 4.046 -17.358 1.00 88.75 112 PRO A CA 1
ATOM 860 C C . PRO A 1 112 ? 4.578 3.806 -16.058 1.00 88.75 112 PRO A C 1
ATOM 862 O O . PRO A 1 112 ? 4.706 2.761 -15.420 1.00 88.75 112 PRO A O 1
ATOM 865 N N . LEU A 1 113 ? 3.691 4.741 -15.700 1.00 86.31 113 LEU A N 1
ATOM 866 C CA . LEU A 1 113 ? 2.940 4.711 -14.436 1.00 86.31 113 LEU A CA 1
ATOM 867 C C . LEU A 1 113 ? 2.178 3.392 -14.217 1.00 86.31 113 LEU A C 1
ATOM 869 O O . LEU A 1 113 ? 2.071 2.911 -13.092 1.00 86.31 113 LEU A O 1
ATOM 873 N N . ARG A 1 114 ? 1.691 2.769 -15.296 1.00 84.94 114 ARG A N 1
ATOM 874 C CA . ARG A 1 114 ? 1.034 1.454 -15.250 1.00 84.94 114 ARG A CA 1
ATOM 875 C C . ARG A 1 114 ? 1.941 0.371 -14.659 1.00 84.94 114 ARG A C 1
ATOM 877 O O . ARG A 1 114 ? 1.466 -0.453 -13.885 1.00 84.94 114 ARG A O 1
ATOM 884 N N . GLU A 1 115 ? 3.214 0.354 -15.038 1.00 85.56 115 GLU A N 1
ATOM 885 C CA . GLU A 1 115 ? 4.182 -0.623 -14.540 1.00 85.56 115 GLU A CA 1
ATOM 886 C C . GLU A 1 115 ? 4.483 -0.386 -13.060 1.00 85.56 115 GLU A C 1
ATOM 888 O O . GLU A 1 115 ? 4.486 -1.330 -12.274 1.00 85.56 115 GLU A O 1
ATOM 893 N N . VAL A 1 116 ? 4.644 0.879 -12.667 1.00 88.69 116 VAL A N 1
ATOM 894 C CA . VAL A 1 116 ? 4.862 1.265 -11.268 1.00 88.69 116 VAL A CA 1
ATOM 895 C C . VAL A 1 116 ? 3.682 0.839 -10.391 1.00 88.69 116 VAL A C 1
ATOM 897 O O . VAL A 1 116 ? 3.878 0.189 -9.365 1.00 88.69 116 VAL A O 1
ATOM 900 N N . ILE A 1 117 ? 2.452 1.135 -10.823 1.00 88.25 117 ILE A N 1
ATOM 901 C CA . ILE A 1 117 ? 1.230 0.738 -10.110 1.00 88.25 117 ILE A CA 1
ATOM 902 C C . ILE A 1 117 ? 1.129 -0.786 -10.017 1.00 88.25 117 ILE A C 1
ATOM 904 O O . ILE A 1 117 ? 0.815 -1.299 -8.948 1.00 88.25 117 ILE A O 1
ATOM 908 N N . GLY A 1 118 ? 1.414 -1.512 -11.102 1.00 86.69 118 GLY A N 1
ATOM 909 C CA . GLY A 1 118 ? 1.376 -2.975 -11.118 1.00 86.69 118 GLY A CA 1
ATOM 910 C C . GLY A 1 118 ? 2.351 -3.604 -10.123 1.00 86.69 118 GLY A C 1
ATOM 911 O O . GLY A 1 118 ? 1.954 -4.466 -9.341 1.00 86.69 118 GLY A O 1
ATOM 912 N N . LYS A 1 119 ? 3.603 -3.130 -10.100 1.00 90.19 119 LYS A N 1
ATOM 913 C CA . LYS A 1 119 ? 4.632 -3.595 -9.155 1.00 90.19 119 LYS A CA 1
ATOM 914 C C . LYS A 1 119 ? 4.235 -3.323 -7.705 1.00 90.19 119 LYS A C 1
ATOM 916 O O . LYS A 1 119 ? 4.304 -4.226 -6.878 1.00 90.19 119 LYS A O 1
ATOM 921 N N . ILE A 1 120 ? 3.784 -2.103 -7.403 1.00 89.06 120 ILE A N 1
ATOM 922 C CA . ILE A 1 120 ? 3.365 -1.721 -6.044 1.00 89.06 120 ILE A CA 1
ATOM 923 C C . ILE A 1 120 ? 2.139 -2.525 -5.610 1.00 89.06 120 ILE A C 1
ATOM 925 O O . ILE A 1 120 ? 2.127 -3.054 -4.509 1.00 89.06 120 ILE A O 1
ATOM 929 N N . ALA A 1 121 ? 1.127 -2.659 -6.465 1.00 87.88 121 ALA A N 1
ATOM 930 C CA . ALA A 1 121 ? -0.127 -3.311 -6.102 1.00 87.88 121 ALA A CA 1
ATOM 931 C C . ALA A 1 121 ? 0.011 -4.815 -5.828 1.00 87.88 121 ALA A C 1
ATOM 933 O O . ALA A 1 121 ? -0.772 -5.340 -5.048 1.00 87.88 121 ALA A O 1
ATOM 934 N N . VAL A 1 122 ? 0.982 -5.504 -6.436 1.00 87.44 122 VAL A N 1
ATOM 935 C CA . VAL A 1 122 ? 1.279 -6.914 -6.108 1.00 87.44 122 VAL A CA 1
ATOM 936 C C . VAL A 1 122 ? 2.115 -7.039 -4.828 1.00 87.44 122 VAL A C 1
ATOM 938 O O . VAL A 1 122 ? 2.083 -8.071 -4.165 1.00 87.44 122 VAL A O 1
ATOM 941 N N . GLN A 1 123 ? 2.864 -5.994 -4.472 1.00 87.56 123 GLN A N 1
ATOM 942 C CA . GLN A 1 123 ? 3.727 -5.968 -3.291 1.00 87.56 123 GLN A CA 1
ATOM 943 C C . GLN A 1 123 ? 2.966 -5.680 -1.981 1.00 87.56 123 GLN A C 1
ATOM 945 O O . GLN A 1 123 ? 3.534 -5.874 -0.904 1.00 87.56 123 GLN A O 1
ATOM 950 N N . VAL A 1 124 ? 1.720 -5.202 -2.090 1.00 84.25 124 VAL A N 1
ATOM 951 C CA . VAL A 1 124 ? 0.799 -4.843 -0.996 1.00 84.25 124 VAL A CA 1
ATOM 952 C C . VAL A 1 124 ? -0.096 -6.012 -0.618 1.00 84.25 124 VAL A C 1
ATOM 954 O O . VAL A 1 124 ? -0.194 -6.276 0.601 1.00 84.25 124 VAL A O 1
#

pLDDT: mean 81.25, std 11.23, range [47.56, 93.38]

Sequence (124 aa):
MAPTEIIVRRGPTPREFWIGLGRAFAGALIFAVPVLMTMEAWALGFHLHPLRLALFLAVTLPMLVLLHKYGGFRQTVALRDRIADAFVAILVAAVAAAAVFFIFGIVTVEMPLREVIGKIAVQV